Protein AF-A0A9W6Z7P7-F1 (afdb_monomer_lite)

Radius of gyration: 13.98 Å; chains: 1; bounding box: 48×22×35 Å

Foldseek 3Di:
DPPPPPQAFFKAFQDFADCFFLCVVLVHDHRWGWRWKDWPVATDHDDDNPVRVVSVVVVLVVLAVVQTKIWIWTFDADDDDPDPGPTDTDTTIGRFYDDPDPHGGRTDMDTD

Sequence (112 aa):
MNKKRGLKPILSIHSIQSSESPAYRANLKENDLVYSMTTKTHSLNVSNFNRDLQKLSKLISAAVSV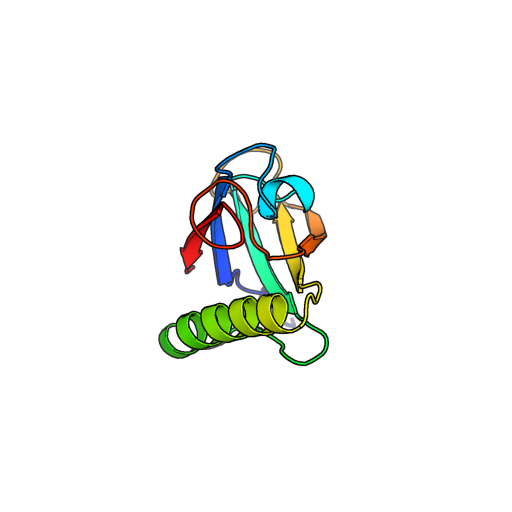DDVVEVVVKRVDGEVGGDGEGELLTLLLKPGKWNGVGVVGCRFDLV

Organism: Ambrosiozyma monospora (NCBI:txid43982)

InterPro domains:
  IPR036034 PDZ superfamily [G3DSA:2.30.42.10] (1-110)

pLDDT: mean 80.83, std 16.46, range [35.72, 96.88]

Secondary structure (DSSP, 8-state):
-----PPPPSEEEEEE--TTSHHHHTT--TT-EEEEEE-SS-EEE-S-HHHHHHHHHHHHHHHHHTTPPEEEEEEE-SS-TT----PEEEEEEE-----SSSSSS-EEEEE-

Structure (mmCIF, N/CA/C/O backbone):
data_AF-A0A9W6Z7P7-F1
#
_entry.id   AF-A0A9W6Z7P7-F1
#
loop_
_atom_site.group_PDB
_atom_site.id
_atom_site.type_symbol
_atom_site.label_atom_id
_atom_site.label_alt_id
_atom_site.label_comp_id
_atom_site.label_asym_id
_atom_site.label_entity_id
_atom_site.label_seq_id
_atom_site.pdbx_PDB_ins_code
_atom_site.Cartn_x
_atom_site.Cartn_y
_atom_site.Cartn_z
_atom_site.occupancy
_atom_site.B_iso_or_equiv
_atom_site.auth_seq_id
_atom_site.auth_comp_id
_atom_site.auth_asym_id
_atom_site.auth_atom_id
_atom_site.pdbx_PDB_model_num
ATOM 1 N N . MET A 1 1 ? 33.193 10.724 -6.523 1.00 35.72 1 MET A N 1
ATOM 2 C CA . MET A 1 1 ? 31.906 10.311 -7.128 1.00 35.72 1 MET A CA 1
ATOM 3 C C . MET A 1 1 ? 31.072 9.616 -6.064 1.00 35.72 1 MET A C 1
ATOM 5 O O . MET A 1 1 ? 31.321 8.456 -5.759 1.00 35.72 1 MET A O 1
ATOM 9 N N . ASN A 1 2 ? 30.137 10.336 -5.441 1.00 36.03 2 ASN A N 1
ATOM 10 C CA . ASN A 1 2 ? 29.208 9.739 -4.485 1.00 36.03 2 ASN A CA 1
ATOM 11 C C . ASN A 1 2 ? 28.263 8.827 -5.266 1.00 36.03 2 ASN A C 1
ATOM 13 O O . ASN A 1 2 ? 27.388 9.317 -5.978 1.00 36.03 2 ASN A O 1
ATOM 17 N N . LYS A 1 3 ? 28.456 7.507 -5.162 1.00 38.31 3 LYS A N 1
ATOM 18 C CA . LYS A 1 3 ? 27.431 6.535 -5.546 1.00 38.31 3 LYS A CA 1
ATOM 19 C C . LYS A 1 3 ? 26.200 6.893 -4.720 1.00 38.31 3 LYS A C 1
ATOM 21 O O . LYS A 1 3 ? 26.164 6.579 -3.532 1.00 38.31 3 LYS A O 1
ATOM 26 N N . LYS A 1 4 ? 25.232 7.602 -5.315 1.00 43.53 4 LYS A N 1
ATOM 27 C CA . LYS A 1 4 ? 23.877 7.693 -4.770 1.00 43.53 4 LYS A CA 1
ATOM 28 C C . LYS A 1 4 ? 23.480 6.240 -4.543 1.00 43.53 4 LYS A C 1
ATOM 30 O O . LYS A 1 4 ? 23.304 5.505 -5.510 1.00 43.53 4 LYS A O 1
ATOM 35 N N . ARG A 1 5 ? 23.488 5.777 -3.289 1.00 47.97 5 ARG A N 1
ATOM 36 C CA . ARG A 1 5 ? 22.871 4.501 -2.938 1.00 47.97 5 ARG A CA 1
ATOM 37 C C . ARG A 1 5 ? 21.426 4.695 -3.352 1.00 47.97 5 ARG A C 1
ATOM 39 O O . ARG A 1 5 ? 20.714 5.432 -2.677 1.00 47.97 5 ARG A O 1
ATOM 46 N N . GLY A 1 6 ? 21.074 4.182 -4.530 1.00 56.97 6 GLY A N 1
ATOM 47 C CA . GLY A 1 6 ? 19.721 4.271 -5.041 1.00 56.97 6 GLY A CA 1
ATOM 48 C C . GLY A 1 6 ? 18.815 3.776 -3.932 1.00 56.97 6 GLY A C 1
ATOM 49 O O . GLY A 1 6 ? 19.084 2.718 -3.353 1.00 56.97 6 GLY A O 1
ATOM 50 N N . LEU A 1 7 ? 17.820 4.585 -3.571 1.00 64.62 7 LEU A N 1
ATOM 51 C CA . LEU A 1 7 ? 16.714 4.090 -2.767 1.00 64.62 7 LEU A CA 1
ATOM 52 C C . LEU A 1 7 ? 16.276 2.778 -3.428 1.00 64.62 7 LEU A C 1
ATOM 54 O O . LEU A 1 7 ? 16.231 2.694 -4.657 1.00 64.62 7 LEU A O 1
ATOM 58 N N . LYS A 1 8 ? 16.085 1.728 -2.633 1.00 76.44 8 LYS A N 1
ATOM 59 C CA . LYS A 1 8 ? 15.589 0.448 -3.136 1.00 76.44 8 LYS A CA 1
ATOM 60 C C . LYS A 1 8 ? 14.095 0.390 -2.857 1.00 76.44 8 LYS A C 1
ATOM 62 O O . LYS A 1 8 ? 13.705 0.778 -1.753 1.00 76.44 8 LYS A O 1
ATOM 67 N N . PRO A 1 9 ? 13.279 -0.052 -3.823 1.00 81.56 9 PRO A N 1
ATOM 68 C CA . PRO A 1 9 ? 11.878 -0.287 -3.545 1.00 81.56 9 PRO A CA 1
ATOM 69 C C . PRO A 1 9 ? 11.741 -1.390 -2.492 1.00 81.56 9 PRO A C 1
ATOM 71 O O . PRO A 1 9 ? 12.608 -2.252 -2.355 1.00 81.56 9 PRO A O 1
ATOM 74 N N . ILE A 1 10 ? 10.660 -1.312 -1.731 1.00 82.94 10 ILE A N 1
ATOM 75 C CA . ILE A 1 10 ? 10.306 -2.201 -0.631 1.00 82.94 10 ILE A CA 1
ATOM 76 C C . ILE A 1 10 ? 9.159 -3.124 -1.020 1.00 82.94 10 ILE A C 1
ATOM 78 O O . ILE A 1 10 ? 9.094 -4.250 -0.543 1.00 82.94 10 ILE A O 1
ATOM 82 N N . LEU A 1 11 ? 8.256 -2.649 -1.879 1.00 87.25 11 LEU A N 1
ATOM 83 C CA . LEU A 1 11 ? 7.094 -3.385 -2.363 1.00 87.25 11 LEU A CA 1
ATOM 84 C C . LEU A 1 11 ? 6.887 -3.057 -3.840 1.00 87.25 11 LEU A C 1
ATOM 86 O O . LEU A 1 11 ? 7.086 -1.914 -4.250 1.00 87.25 11 LEU A O 1
ATOM 90 N N . SER A 1 12 ? 6.424 -4.036 -4.603 1.00 89.69 12 SER A N 1
ATOM 91 C CA . SER A 1 12 ? 5.856 -3.844 -5.934 1.00 89.69 12 SER A CA 1
ATOM 92 C C . SER A 1 12 ? 4.351 -4.068 -5.861 1.00 89.69 12 SER A C 1
ATOM 94 O O . SER A 1 12 ? 3.904 -5.078 -5.310 1.00 89.69 12 SER A O 1
ATOM 96 N N . ILE A 1 13 ? 3.552 -3.138 -6.383 1.00 91.62 13 ILE A N 1
ATOM 97 C CA . ILE A 1 13 ? 2.097 -3.292 -6.452 1.00 91.62 13 ILE A CA 1
ATOM 98 C C . ILE A 1 13 ? 1.734 -4.118 -7.687 1.00 91.62 13 ILE A C 1
ATOM 100 O O . ILE A 1 13 ? 1.921 -3.683 -8.816 1.00 91.62 13 ILE A O 1
ATOM 104 N N . HIS A 1 14 ? 1.148 -5.294 -7.472 1.00 90.81 14 HIS A N 1
ATOM 105 C CA . HIS A 1 14 ? 0.767 -6.215 -8.547 1.00 90.81 14 HIS A CA 1
ATOM 106 C C . HIS A 1 14 ? -0.643 -5.995 -9.073 1.00 90.81 14 HIS A C 1
ATOM 108 O O . HIS A 1 14 ? -0.919 -6.297 -10.222 1.00 90.81 14 HIS A O 1
ATOM 114 N N . SER A 1 15 ? -1.573 -5.556 -8.228 1.00 92.44 15 SER A N 1
ATOM 115 C CA . SER A 1 15 ? -2.950 -5.325 -8.669 1.00 92.44 15 SER A CA 1
ATOM 116 C C . SER A 1 15 ? -3.720 -4.494 -7.656 1.00 92.44 15 SER A C 1
ATOM 118 O O . SER A 1 15 ? -3.542 -4.673 -6.445 1.00 92.44 15 SER A O 1
ATOM 120 N N . ILE A 1 16 ? -4.652 -3.679 -8.143 1.00 94.44 16 ILE A N 1
ATOM 121 C CA . ILE A 1 16 ? -5.652 -2.978 -7.332 1.00 94.44 16 ILE A CA 1
ATOM 122 C C . ILE A 1 16 ? -6.984 -3.716 -7.462 1.00 94.44 16 ILE A C 1
ATOM 124 O O . ILE A 1 16 ? -7.436 -3.987 -8.568 1.00 94.44 16 ILE A O 1
ATOM 128 N N . GLN A 1 17 ? -7.607 -4.073 -6.337 1.00 90.50 17 GLN A N 1
ATOM 129 C CA . GLN A 1 17 ? -8.722 -5.027 -6.349 1.00 90.50 17 GLN A CA 1
ATOM 130 C C . GLN A 1 17 ? -10.082 -4.428 -6.748 1.00 90.50 17 GLN A C 1
ATOM 132 O O . GLN A 1 17 ? -10.932 -5.158 -7.245 1.00 90.50 17 GLN A O 1
ATOM 137 N N . SER A 1 18 ? -10.335 -3.140 -6.489 1.00 93.81 18 SER A N 1
ATOM 138 C CA . SER A 1 18 ? -11.631 -2.492 -6.758 1.00 93.81 18 SER A CA 1
ATOM 139 C C . SER A 1 18 ? -11.506 -0.970 -6.738 1.00 93.81 18 SER A C 1
ATOM 141 O O . SER A 1 18 ? -10.681 -0.439 -5.996 1.00 93.81 18 SER A O 1
ATOM 143 N N . SER A 1 19 ? -12.378 -0.267 -7.469 1.00 93.12 19 SER A N 1
ATOM 144 C CA . SER A 1 19 ? -12.514 1.197 -7.415 1.00 93.12 19 SER A CA 1
ATOM 145 C C . SER A 1 19 ? -12.976 1.725 -6.054 1.00 93.12 19 SER A C 1
ATOM 147 O O . SER A 1 19 ? -12.845 2.911 -5.755 1.00 93.12 19 SER A O 1
ATOM 149 N N . GLU A 1 20 ? -13.513 0.854 -5.202 1.00 93.75 20 GLU A N 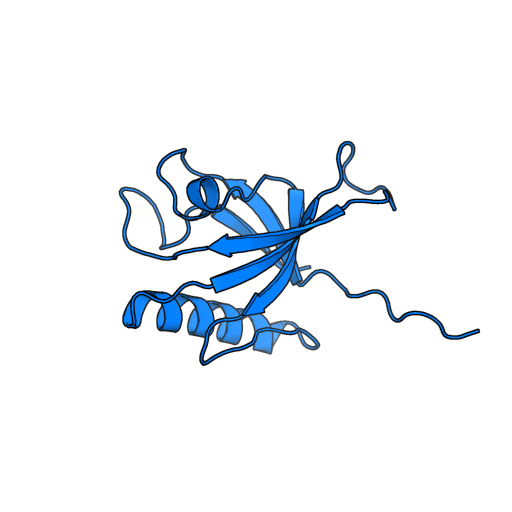1
ATOM 150 C CA . GLU A 1 20 ? -13.913 1.212 -3.844 1.00 93.75 20 GLU A CA 1
ATOM 151 C C . GLU A 1 20 ? -12.791 1.032 -2.818 1.00 93.75 20 GLU A C 1
ATOM 153 O O . GLU A 1 20 ? -12.961 1.471 -1.676 1.00 93.75 20 GLU A O 1
ATOM 158 N N . SER A 1 21 ? -11.666 0.406 -3.187 1.00 96.75 21 SER A N 1
ATOM 159 C CA . SER A 1 21 ? -10.614 0.066 -2.231 1.00 96.75 21 SER A CA 1
ATOM 160 C C . SER A 1 21 ? -9.831 1.296 -1.754 1.00 96.75 21 SER A C 1
ATOM 162 O O . SER A 1 21 ? -9.664 2.265 -2.504 1.00 96.75 21 SER A O 1
ATOM 164 N N . PRO A 1 22 ? -9.293 1.272 -0.522 1.00 96.88 22 PRO A N 1
ATOM 165 C CA . PRO A 1 22 ? -8.386 2.312 -0.044 1.00 96.88 22 PRO A CA 1
ATOM 166 C C . PRO A 1 22 ? -7.203 2.588 -0.979 1.00 96.88 22 PRO A C 1
ATOM 168 O O . PRO A 1 22 ? -6.860 3.747 -1.196 1.00 96.88 22 PRO A O 1
ATOM 171 N N . ALA A 1 23 ? -6.617 1.548 -1.579 1.00 96.44 23 ALA A N 1
ATOM 172 C CA . ALA A 1 23 ? -5.512 1.691 -2.521 1.00 96.44 23 ALA A CA 1
ATOM 173 C C . ALA A 1 23 ? -5.917 2.462 -3.781 1.00 96.44 23 ALA A C 1
ATOM 175 O O . ALA A 1 23 ? -5.190 3.354 -4.216 1.00 96.44 23 ALA A O 1
ATOM 176 N N . TYR A 1 24 ? -7.099 2.170 -4.331 1.00 96.19 24 TYR A N 1
ATOM 177 C CA . TYR A 1 24 ? -7.618 2.902 -5.482 1.00 96.19 24 TYR A CA 1
ATOM 178 C C . TYR A 1 24 ? -7.856 4.377 -5.150 1.00 96.19 24 TYR A C 1
ATOM 180 O O . TYR A 1 24 ? -7.445 5.257 -5.905 1.00 96.19 24 TYR A O 1
ATOM 188 N N . ARG A 1 25 ? -8.469 4.660 -3.994 1.00 96.50 25 ARG A N 1
ATOM 189 C CA . ARG A 1 25 ? -8.730 6.034 -3.529 1.00 96.50 25 ARG A CA 1
ATOM 190 C C . ARG A 1 25 ? -7.443 6.819 -3.274 1.00 96.50 25 ARG A C 1
ATOM 192 O O . ARG A 1 25 ? -7.415 8.020 -3.511 1.00 96.50 25 ARG A O 1
ATOM 199 N N . ALA A 1 26 ? -6.384 6.135 -2.840 1.00 95.88 26 ALA A N 1
ATOM 200 C CA . ALA A 1 26 ? -5.042 6.695 -2.689 1.00 95.88 26 ALA A CA 1
ATOM 201 C C . ALA A 1 26 ? -4.310 6.900 -4.028 1.00 95.88 26 ALA A C 1
ATOM 203 O O . ALA A 1 26 ? -3.184 7.385 -4.039 1.00 95.88 26 ALA A O 1
ATOM 204 N N . ASN A 1 27 ? -4.929 6.522 -5.152 1.00 96.12 27 ASN A N 1
ATOM 205 C CA . ASN A 1 27 ? -4.353 6.558 -6.493 1.00 96.12 27 ASN A CA 1
ATOM 206 C C . ASN A 1 27 ? -3.102 5.675 -6.670 1.00 96.12 27 ASN A C 1
ATOM 208 O O . ASN A 1 27 ? -2.263 5.953 -7.534 1.00 96.12 27 ASN A O 1
ATOM 212 N N . LEU A 1 28 ? -2.999 4.592 -5.891 1.00 93.94 28 LEU A N 1
ATOM 213 C CA . LEU A 1 28 ? -2.040 3.526 -6.173 1.00 93.94 28 LEU A CA 1
ATOM 214 C C . LEU A 1 28 ? -2.413 2.843 -7.489 1.00 93.94 28 LEU A C 1
ATOM 216 O O . LEU A 1 28 ? -3.597 2.679 -7.811 1.00 93.94 28 LEU A O 1
ATOM 220 N N . LYS A 1 29 ? -1.397 2.442 -8.243 1.00 93.12 29 LYS A N 1
ATOM 221 C CA . LYS A 1 29 ? -1.535 1.754 -9.524 1.00 93.12 29 LYS A CA 1
ATOM 222 C C . LYS A 1 29 ? -0.745 0.461 -9.522 1.00 93.12 29 LYS A C 1
ATOM 224 O O . LYS A 1 29 ? 0.180 0.257 -8.742 1.00 93.12 29 LYS A O 1
ATOM 229 N N . GLU A 1 30 ? -1.159 -0.424 -10.413 1.00 91.69 30 GLU A N 1
ATOM 230 C CA . GLU A 1 30 ? -0.361 -1.583 -10.779 1.00 91.69 30 GLU A CA 1
ATOM 231 C C . GLU A 1 30 ? 1.009 -1.129 -11.302 1.00 91.69 30 GLU A C 1
ATOM 233 O O . GLU A 1 30 ? 1.106 -0.119 -11.999 1.00 91.69 30 GLU A O 1
ATOM 238 N N . ASN A 1 31 ? 2.050 -1.874 -10.936 1.00 89.31 31 ASN A N 1
ATOM 239 C CA . ASN A 1 31 ? 3.466 -1.595 -11.180 1.00 89.31 31 ASN A CA 1
ATOM 240 C C . ASN A 1 31 ? 4.066 -0.417 -10.395 1.00 89.31 31 ASN A C 1
ATOM 242 O O . ASN A 1 31 ? 5.233 -0.088 -10.608 1.00 89.31 31 ASN A O 1
ATOM 246 N N . ASP A 1 32 ? 3.331 0.190 -9.455 1.00 90.50 32 ASP A N 1
ATOM 247 C CA . ASP A 1 32 ? 3.942 1.143 -8.527 1.00 90.50 32 ASP A CA 1
ATOM 248 C C . ASP A 1 32 ? 5.001 0.438 -7.669 1.00 90.50 32 ASP A C 1
ATOM 250 O O . ASP A 1 32 ? 4.739 -0.582 -7.023 1.00 90.50 32 ASP A O 1
ATOM 254 N N . LEU A 1 33 ? 6.191 1.030 -7.619 1.00 89.44 33 LEU A N 1
ATOM 255 C CA . LEU A 1 33 ? 7.267 0.606 -6.734 1.00 89.44 33 LEU A CA 1
ATOM 256 C C . LEU A 1 33 ? 7.242 1.469 -5.476 1.00 89.44 33 LEU A C 1
ATOM 258 O O . LEU A 1 33 ? 7.544 2.657 -5.531 1.00 89.44 33 LEU A O 1
ATOM 262 N N . VAL A 1 34 ? 6.895 0.892 -4.333 1.00 89.00 34 VAL A N 1
ATOM 263 C CA . VAL A 1 34 ? 6.863 1.599 -3.046 1.00 89.00 34 VAL A CA 1
ATOM 264 C C . VAL A 1 34 ? 8.273 1.672 -2.480 1.00 89.00 34 VAL A C 1
ATOM 266 O O . VAL A 1 34 ? 8.965 0.663 -2.465 1.00 89.00 34 VAL A O 1
ATOM 269 N N . TYR A 1 35 ? 8.691 2.822 -1.959 1.00 85.56 35 TYR A N 1
ATOM 270 C CA . TYR A 1 35 ? 10.012 3.029 -1.347 1.00 85.56 35 TYR A CA 1
ATOM 271 C C . TYR A 1 35 ? 9.946 3.256 0.159 1.00 85.56 35 TYR A C 1
ATOM 273 O O . TYR A 1 35 ? 10.848 2.843 0.889 1.00 85.56 35 TYR A O 1
ATOM 281 N N . SER A 1 36 ? 8.880 3.895 0.633 1.00 87.44 36 SER A N 1
ATOM 282 C CA . SER A 1 36 ? 8.664 4.121 2.056 1.00 87.44 36 SER A CA 1
ATOM 283 C C . SER A 1 36 ? 7.184 4.216 2.375 1.00 87.44 36 SER A C 1
ATOM 285 O O . SER A 1 36 ? 6.371 4.621 1.540 1.00 87.44 36 SER A O 1
ATOM 287 N N . MET A 1 37 ? 6.850 3.852 3.609 1.00 88.38 37 MET A N 1
ATOM 288 C CA . MET A 1 37 ? 5.517 4.033 4.173 1.00 88.38 37 MET A CA 1
ATOM 289 C C . MET A 1 37 ? 5.647 4.635 5.565 1.00 88.38 37 MET A C 1
ATOM 291 O O . MET A 1 37 ? 6.403 4.129 6.396 1.00 88.38 37 MET A O 1
ATOM 295 N N . THR A 1 38 ? 4.914 5.704 5.833 1.00 87.25 38 THR A N 1
ATOM 296 C CA . THR A 1 38 ? 5.052 6.494 7.058 1.00 87.25 38 THR A CA 1
ATOM 297 C C . THR A 1 38 ? 3.689 6.867 7.609 1.00 87.25 38 THR A C 1
ATOM 299 O O . THR A 1 38 ? 2.810 7.311 6.887 1.00 87.25 38 THR A O 1
ATOM 302 N N . THR A 1 39 ? 3.507 6.691 8.909 1.00 84.62 39 THR A N 1
ATOM 303 C CA . THR A 1 39 ? 2.382 7.224 9.686 1.00 84.62 39 THR A CA 1
ATOM 304 C C . THR A 1 39 ? 2.924 8.222 10.701 1.00 84.62 39 THR A C 1
ATOM 306 O O . THR A 1 39 ? 4.142 8.389 10.830 1.00 84.62 39 THR A O 1
ATOM 309 N N . LYS A 1 40 ? 2.054 8.854 11.496 1.00 76.56 40 LYS A N 1
ATOM 310 C CA . LYS A 1 40 ? 2.502 9.775 12.558 1.00 76.56 40 LYS A CA 1
ATOM 311 C C . LYS A 1 40 ? 3.393 9.111 13.609 1.00 76.56 40 LYS A C 1
ATOM 313 O O . LYS A 1 40 ? 4.170 9.788 14.273 1.00 76.56 40 LYS A O 1
ATOM 318 N N . THR A 1 41 ? 3.252 7.800 13.794 1.00 70.50 41 THR A N 1
ATOM 319 C CA . THR A 1 41 ? 3.886 7.050 14.891 1.00 70.50 41 THR A CA 1
ATOM 320 C C . THR A 1 41 ? 4.860 5.979 14.416 1.00 70.50 41 THR A C 1
ATOM 322 O O . THR A 1 41 ? 5.674 5.503 15.205 1.00 70.50 41 THR A O 1
ATOM 325 N N . HIS A 1 42 ? 4.799 5.588 13.143 1.00 73.25 42 HIS A N 1
ATOM 326 C CA . HIS A 1 42 ? 5.599 4.504 12.594 1.00 73.25 42 HIS A CA 1
ATOM 327 C C . HIS A 1 42 ? 6.192 4.909 11.249 1.00 73.25 42 HIS A C 1
ATOM 329 O O . HIS A 1 42 ? 5.518 5.472 10.397 1.00 73.25 42 HIS A O 1
ATOM 335 N N . SER A 1 43 ? 7.457 4.566 11.028 1.00 70.69 43 SER A N 1
ATOM 336 C CA . SER A 1 43 ? 8.103 4.701 9.726 1.00 70.69 43 SER A CA 1
ATOM 337 C C . SER A 1 43 ? 8.632 3.346 9.288 1.00 70.69 43 SER A C 1
ATOM 339 O O . SER A 1 43 ? 9.322 2.653 10.044 1.00 70.69 43 SER A O 1
ATOM 341 N N . LEU A 1 44 ? 8.304 2.970 8.059 1.00 68.44 44 LEU A N 1
ATOM 342 C CA . LEU A 1 44 ? 8.892 1.853 7.349 1.00 68.44 44 LEU A CA 1
ATOM 343 C C . LEU A 1 44 ? 9.830 2.409 6.273 1.00 68.44 44 LEU A C 1
ATOM 345 O O . LEU A 1 44 ? 9.406 2.753 5.173 1.00 68.44 44 LEU A O 1
ATOM 349 N N . ASN A 1 45 ? 11.114 2.466 6.626 1.00 63.97 45 ASN A N 1
ATOM 350 C CA . ASN A 1 45 ? 12.243 2.631 5.715 1.00 63.97 45 ASN A CA 1
ATOM 351 C C . ASN A 1 45 ? 13.076 1.345 5.792 1.00 63.97 45 ASN A C 1
ATOM 353 O O . ASN A 1 45 ? 13.441 0.907 6.889 1.00 63.97 45 ASN A O 1
ATOM 357 N N . VAL A 1 46 ? 13.313 0.685 4.660 1.00 58.09 46 VAL A N 1
ATOM 358 C CA . VAL A 1 46 ? 13.806 -0.702 4.655 1.00 58.09 46 VAL A CA 1
ATOM 359 C C . VAL A 1 46 ? 15.319 -0.803 4.545 1.00 58.09 46 VAL A C 1
ATOM 361 O O . VAL A 1 46 ? 15.978 -0.100 3.778 1.00 58.09 46 VAL A O 1
ATOM 364 N N . SER A 1 47 ? 15.840 -1.767 5.305 1.00 53.62 47 SER A N 1
ATOM 365 C CA . SER A 1 47 ? 17.174 -2.337 5.152 1.00 53.62 47 SER A CA 1
ATOM 366 C C . SER A 1 47 ? 17.224 -3.868 5.355 1.00 53.62 47 SER A C 1
ATOM 368 O O . SER A 1 47 ? 18.311 -4.416 5.171 1.00 53.62 47 SER A O 1
ATOM 370 N N . ASN A 1 48 ? 16.131 -4.587 5.725 1.00 56.81 48 ASN A N 1
ATOM 371 C CA . ASN A 1 48 ? 16.197 -6.038 6.017 1.00 56.81 48 ASN A CA 1
ATOM 372 C C . ASN A 1 48 ? 14.851 -6.840 5.957 1.00 56.81 48 ASN A C 1
ATOM 374 O O . ASN A 1 48 ? 14.060 -6.842 6.906 1.00 56.81 48 ASN A O 1
ATOM 378 N N . PHE A 1 49 ? 14.681 -7.642 4.893 1.00 54.44 49 PHE A N 1
ATOM 379 C CA . PHE A 1 49 ? 13.490 -8.394 4.431 1.00 54.44 49 PHE A CA 1
ATOM 380 C C . PHE A 1 49 ? 12.523 -8.976 5.496 1.00 54.44 49 PHE A C 1
ATOM 382 O O . PHE A 1 49 ? 11.364 -8.572 5.571 1.00 54.44 49 PHE A O 1
ATOM 389 N N . ASN A 1 50 ? 12.954 -9.906 6.361 1.00 57.31 50 ASN A N 1
ATOM 390 C CA . ASN A 1 50 ? 12.038 -10.594 7.299 1.00 57.31 50 ASN A CA 1
ATOM 391 C C . ASN A 1 50 ? 11.490 -9.686 8.410 1.00 57.31 50 ASN A C 1
ATOM 393 O O . ASN A 1 50 ? 10.395 -9.906 8.935 1.00 57.31 50 ASN A O 1
ATOM 397 N N . ARG A 1 51 ? 12.238 -8.643 8.781 1.00 62.12 51 ARG A N 1
ATOM 398 C CA . ARG A 1 51 ? 11.771 -7.652 9.756 1.00 62.12 51 ARG A CA 1
ATOM 399 C C . ARG A 1 51 ? 10.696 -6.753 9.141 1.00 62.12 51 ARG A C 1
ATOM 401 O O . ARG A 1 51 ? 9.890 -6.182 9.875 1.00 62.12 51 ARG A O 1
ATOM 408 N N . ASP A 1 52 ? 10.668 -6.646 7.819 1.00 68.56 52 ASP A N 1
ATOM 409 C CA . ASP A 1 52 ? 9.914 -5.623 7.112 1.00 68.56 52 ASP A CA 1
ATOM 410 C C . ASP A 1 52 ? 8.474 -6.058 6.791 1.00 68.56 52 ASP A C 1
ATOM 412 O O . ASP A 1 52 ? 7.586 -5.216 6.892 1.00 68.56 52 ASP A O 1
ATOM 416 N N . LEU A 1 53 ? 8.179 -7.360 6.624 1.00 69.25 53 LEU A N 1
ATOM 417 C CA . LEU A 1 53 ? 6.785 -7.858 6.616 1.00 69.25 53 LEU A CA 1
ATOM 418 C C . LEU A 1 53 ? 6.064 -7.593 7.939 1.00 69.25 53 LEU A C 1
ATOM 420 O O . LEU A 1 53 ? 4.934 -7.106 7.965 1.00 69.25 53 LEU A O 1
ATOM 424 N N . GLN A 1 54 ? 6.722 -7.911 9.056 1.00 77.62 54 GLN A N 1
ATOM 425 C CA . GLN A 1 54 ? 6.137 -7.720 10.383 1.00 77.62 54 GLN A CA 1
ATOM 426 C C . GLN A 1 54 ? 5.944 -6.235 10.694 1.00 77.62 54 GLN A C 1
ATOM 428 O O . GLN A 1 54 ? 4.931 -5.853 11.275 1.00 77.62 54 GLN A O 1
ATOM 433 N N . LYS A 1 55 ? 6.886 -5.377 10.284 1.00 79.69 55 LYS A N 1
ATOM 434 C CA . LYS A 1 55 ? 6.725 -3.925 10.415 1.00 79.69 55 LYS A CA 1
ATOM 435 C C . LYS A 1 55 ? 5.635 -3.376 9.497 1.00 79.69 55 LYS A C 1
ATOM 437 O O . LYS A 1 55 ? 4.887 -2.526 9.956 1.00 79.69 55 LYS A O 1
ATOM 442 N N . LEU A 1 56 ? 5.520 -3.853 8.257 1.00 84.00 56 LEU A N 1
ATOM 443 C CA . LEU A 1 56 ? 4.463 -3.443 7.330 1.00 84.00 56 LEU A CA 1
ATOM 444 C C . LEU A 1 56 ? 3.084 -3.788 7.894 1.00 84.00 56 LEU A C 1
ATOM 446 O O . LEU A 1 56 ? 2.224 -2.917 7.997 1.00 84.00 56 LEU A O 1
ATOM 450 N N . SER A 1 57 ? 2.902 -5.034 8.340 1.00 83.75 57 SER A N 1
ATOM 451 C CA . SER A 1 57 ? 1.660 -5.479 8.977 1.00 83.75 57 SER A CA 1
ATOM 452 C C . SER A 1 57 ? 1.335 -4.651 10.224 1.00 83.75 57 SER A C 1
ATOM 454 O O . SER A 1 57 ? 0.208 -4.174 10.368 1.00 83.75 57 SER A O 1
ATOM 456 N N . LYS A 1 58 ? 2.326 -4.395 11.092 1.00 86.38 58 LYS A N 1
ATOM 457 C CA . LYS A 1 58 ? 2.156 -3.535 12.275 1.00 86.38 58 LYS A CA 1
ATOM 458 C C . LYS A 1 58 ? 1.807 -2.095 11.913 1.00 86.38 58 LYS A C 1
ATOM 460 O O . LYS A 1 58 ? 0.921 -1.537 12.542 1.00 86.38 58 LYS A O 1
ATOM 465 N N . LEU A 1 59 ? 2.465 -1.511 10.914 1.00 87.94 59 LEU A N 1
ATOM 466 C CA . LEU A 1 59 ? 2.227 -0.138 10.473 1.00 87.94 59 LEU A CA 1
ATOM 467 C C . LEU A 1 59 ? 0.802 0.021 9.940 1.00 87.94 59 LEU A C 1
ATOM 469 O O . LEU A 1 59 ? 0.086 0.914 10.385 1.00 87.94 59 LEU A O 1
ATOM 473 N N . ILE A 1 60 ? 0.372 -0.873 9.047 1.00 89.31 60 ILE A N 1
ATOM 474 C CA . ILE A 1 60 ? -0.985 -0.852 8.491 1.00 89.31 60 ILE A CA 1
ATOM 475 C C . ILE A 1 60 ? -2.026 -1.119 9.581 1.00 89.31 60 ILE A C 1
ATOM 477 O O . ILE A 1 60 ? -3.018 -0.401 9.662 1.00 89.31 60 ILE A O 1
ATOM 481 N N . SER A 1 61 ? -1.794 -2.099 10.459 1.00 88.56 61 SER A N 1
ATOM 482 C CA . SER A 1 61 ? -2.719 -2.404 11.561 1.00 88.56 61 SER A CA 1
ATOM 483 C C . SER A 1 61 ? -2.834 -1.243 12.551 1.00 88.56 61 SER A C 1
ATOM 485 O O . SER A 1 61 ? -3.937 -0.912 12.980 1.00 88.56 61 SER A O 1
ATOM 487 N N . ALA A 1 62 ? -1.715 -0.590 12.883 1.00 86.69 62 ALA A N 1
ATOM 488 C CA . ALA A 1 62 ? -1.704 0.589 13.739 1.00 86.69 62 ALA A CA 1
ATOM 489 C C . ALA A 1 62 ? -2.478 1.741 13.087 1.00 86.69 62 ALA A C 1
ATOM 491 O O . ALA A 1 62 ? -3.349 2.314 13.738 1.00 86.69 62 ALA A O 1
ATOM 492 N N . ALA A 1 63 ? -2.238 2.017 11.800 1.00 88.94 63 ALA A N 1
ATOM 493 C CA . ALA A 1 63 ? -2.968 3.043 11.057 1.00 88.94 63 ALA A CA 1
ATOM 494 C C . ALA A 1 63 ? -4.484 2.793 11.073 1.00 88.94 63 ALA A C 1
ATOM 496 O O . ALA A 1 63 ? -5.243 3.702 11.387 1.00 88.94 63 ALA A O 1
ATOM 497 N N . VAL A 1 64 ? -4.925 1.549 10.849 1.00 91.31 64 VAL A N 1
ATOM 498 C CA . VAL A 1 64 ? -6.349 1.182 10.943 1.00 91.31 64 VAL A CA 1
ATOM 499 C C . VAL A 1 64 ? -6.897 1.404 12.354 1.00 91.31 64 VAL A C 1
ATOM 501 O O . VAL A 1 64 ? -7.996 1.928 12.502 1.00 91.31 64 VAL A O 1
ATOM 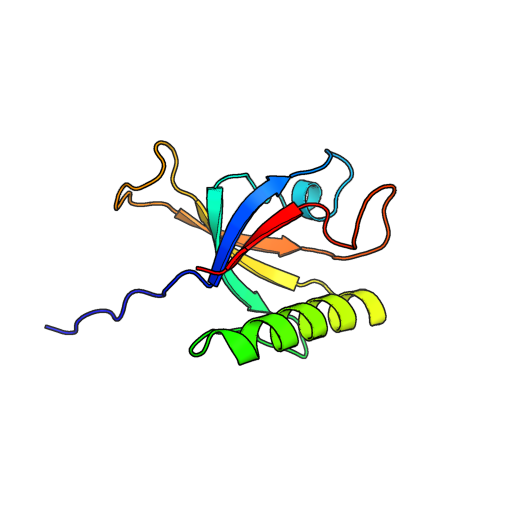504 N N . SER A 1 65 ? -6.150 1.019 13.395 1.00 88.75 65 SER A N 1
ATOM 505 C CA . SER A 1 65 ? -6.633 1.091 14.783 1.00 88.75 65 SER A CA 1
ATOM 506 C C . SER A 1 65 ? -6.902 2.514 15.279 1.00 88.75 65 SER A C 1
ATOM 508 O O . SER A 1 65 ? -7.740 2.699 16.157 1.00 88.75 65 SER A O 1
ATOM 510 N N . VAL A 1 66 ? -6.211 3.508 14.712 1.00 89.38 66 VAL A N 1
ATOM 511 C CA . VAL A 1 66 ? -6.337 4.925 15.087 1.00 89.38 66 VAL A CA 1
ATOM 512 C C . VAL A 1 66 ? -6.901 5.801 13.962 1.00 89.38 66 VAL A C 1
ATOM 514 O O . VAL A 1 66 ? -6.833 7.022 14.061 1.00 89.38 66 VAL A O 1
ATOM 517 N N . ASP A 1 67 ? -7.454 5.192 12.906 1.00 88.81 67 ASP A N 1
ATOM 518 C CA . ASP A 1 67 ? -7.987 5.883 11.718 1.00 88.81 67 ASP A CA 1
ATOM 519 C C . ASP A 1 67 ? -6.983 6.868 11.064 1.00 88.81 67 ASP A C 1
ATOM 521 O O . ASP A 1 67 ? -7.352 7.934 10.565 1.00 88.81 67 ASP A O 1
ATOM 525 N N . ASP A 1 68 ? -5.691 6.517 11.085 1.00 91.88 68 ASP A N 1
ATOM 526 C CA . ASP A 1 68 ? -4.589 7.360 10.601 1.00 91.88 68 ASP A CA 1
ATOM 527 C C . ASP A 1 68 ? -4.329 7.180 9.099 1.00 91.88 68 ASP A C 1
ATOM 529 O O . ASP A 1 68 ? -4.685 6.175 8.474 1.00 91.88 68 ASP A O 1
ATOM 533 N N . VAL A 1 69 ? -3.664 8.176 8.518 1.00 93.00 69 VAL A N 1
ATOM 534 C CA . VAL A 1 69 ? -3.224 8.166 7.122 1.00 93.00 69 VAL A CA 1
ATOM 535 C C . VAL A 1 69 ? -1.785 7.668 7.045 1.00 93.00 69 VAL A C 1
ATOM 537 O O . VAL A 1 69 ? -0.916 8.065 7.820 1.00 93.00 69 VAL A O 1
ATOM 540 N N . VAL A 1 70 ? -1.536 6.801 6.074 1.00 93.56 70 VAL A N 1
ATOM 541 C CA . VAL A 1 70 ? -0.216 6.325 5.688 1.00 93.56 70 VAL A CA 1
ATOM 542 C C . VAL A 1 70 ? 0.244 7.131 4.480 1.00 93.56 70 VAL A C 1
ATOM 544 O O . VAL A 1 70 ? -0.348 7.058 3.406 1.00 93.56 70 VAL A O 1
ATOM 547 N N . GLU A 1 71 ? 1.315 7.887 4.643 1.00 93.31 71 GLU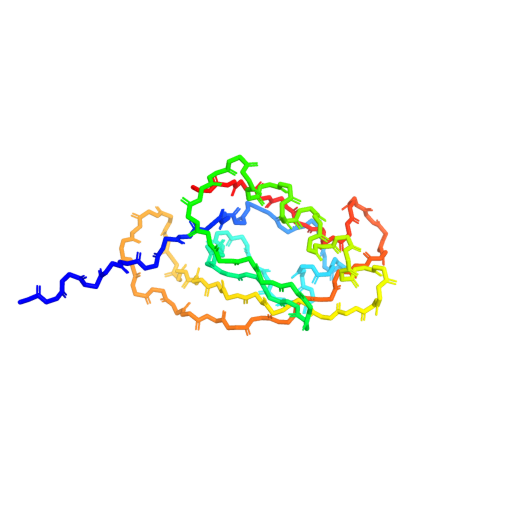 A N 1
ATOM 548 C CA . GLU A 1 71 ? 2.053 8.471 3.535 1.00 93.31 71 GLU A CA 1
ATOM 549 C C . GLU A 1 71 ? 2.855 7.369 2.834 1.00 93.31 71 GLU A C 1
ATOM 551 O O . GLU A 1 71 ? 3.607 6.632 3.474 1.00 93.31 71 GLU A O 1
ATOM 556 N N . VAL A 1 72 ? 2.671 7.226 1.525 1.00 92.44 72 VAL A N 1
ATOM 557 C CA . VAL A 1 72 ? 3.307 6.194 0.704 1.00 92.44 72 VAL A CA 1
ATOM 558 C C . VAL A 1 72 ? 4.098 6.879 -0.395 1.00 92.44 72 VAL A C 1
ATOM 560 O O . VAL A 1 72 ? 3.522 7.565 -1.236 1.00 92.44 72 VAL A O 1
ATOM 563 N N . VAL A 1 73 ? 5.411 6.675 -0.408 1.00 91.00 73 VAL A N 1
ATOM 564 C CA . VAL A 1 73 ? 6.266 7.171 -1.490 1.00 91.00 73 VAL A CA 1
ATOM 565 C C . VAL A 1 73 ? 6.404 6.070 -2.525 1.00 91.00 73 VAL A C 1
ATOM 567 O O . VAL A 1 73 ? 6.916 4.990 -2.213 1.00 91.00 73 VAL A O 1
ATOM 570 N N . VAL A 1 74 ? 5.956 6.338 -3.747 1.00 90.62 74 VAL A N 1
ATOM 571 C CA . VAL A 1 74 ? 6.026 5.399 -4.870 1.00 90.62 74 VAL A CA 1
ATOM 572 C C . VAL A 1 74 ? 6.830 5.985 -6.017 1.00 90.62 74 VAL A C 1
ATOM 574 O O . VAL A 1 74 ? 6.792 7.189 -6.242 1.00 90.62 74 VAL A O 1
ATOM 577 N N . LYS A 1 75 ? 7.535 5.143 -6.769 1.00 89.19 75 LYS A N 1
ATOM 578 C CA . LYS A 1 75 ? 8.000 5.477 -8.113 1.00 89.19 75 LYS A CA 1
ATOM 579 C C . LYS A 1 75 ? 7.045 4.844 -9.108 1.00 89.19 75 LYS A C 1
ATOM 581 O O . LYS A 1 75 ? 6.860 3.624 -9.079 1.00 89.19 75 LYS A O 1
ATOM 586 N N . ARG A 1 76 ? 6.482 5.663 -9.990 1.00 87.31 76 ARG A N 1
ATOM 587 C CA . ARG A 1 76 ? 5.679 5.201 -11.121 1.00 87.31 76 ARG A CA 1
ATOM 588 C C . ARG A 1 76 ? 6.486 5.351 -12.395 1.00 87.31 76 ARG A C 1
ATOM 590 O O . ARG A 1 76 ? 6.980 6.436 -12.681 1.00 87.31 76 ARG A O 1
ATOM 597 N N . VAL A 1 77 ? 6.648 4.260 -13.134 1.00 77.38 77 VAL A N 1
ATOM 598 C CA . VAL A 1 77 ? 7.279 4.287 -14.456 1.00 77.38 77 VAL A CA 1
ATOM 599 C C . VAL A 1 77 ? 6.157 4.274 -15.488 1.00 77.38 77 VAL A C 1
ATOM 601 O O . VAL A 1 77 ? 5.414 3.297 -15.581 1.00 77.38 77 VAL A O 1
ATOM 604 N N . ASP A 1 78 ? 6.006 5.372 -16.224 1.00 65.38 78 ASP A N 1
ATOM 605 C CA . ASP A 1 78 ? 5.085 5.433 -17.356 1.00 65.38 78 ASP A CA 1
ATOM 606 C C . ASP A 1 78 ? 5.665 4.594 -18.503 1.00 65.38 78 ASP A C 1
ATOM 608 O O . ASP A 1 78 ? 6.528 5.045 -19.250 1.00 65.38 78 ASP A O 1
ATOM 612 N N . GLY A 1 79 ? 5.201 3.349 -18.621 1.00 55.72 79 GLY A N 1
ATOM 613 C CA . GLY A 1 79 ? 5.553 2.451 -19.721 1.00 55.72 79 GLY A CA 1
ATOM 614 C C . GLY A 1 79 ? 6.739 1.522 -19.433 1.00 55.72 79 GLY A C 1
ATOM 615 O O . GLY A 1 79 ? 7.838 1.952 -19.114 1.00 55.72 79 GLY A O 1
ATOM 616 N N . GLU A 1 80 ? 6.471 0.229 -19.617 1.00 45.34 80 GLU A N 1
ATOM 617 C CA . GLU A 1 80 ? 7.375 -0.929 -19.559 1.00 45.34 80 GLU A CA 1
ATOM 618 C C . GLU A 1 80 ? 7.972 -1.326 -18.196 1.00 45.34 80 GLU A C 1
ATOM 620 O O . GLU A 1 80 ? 8.772 -0.646 -17.552 1.00 45.34 80 GLU A O 1
ATOM 625 N N . VAL A 1 81 ? 7.595 -2.540 -17.787 1.00 46.94 81 VAL A N 1
ATOM 626 C CA . VAL A 1 81 ? 8.134 -3.256 -16.633 1.00 46.94 81 VAL A CA 1
ATOM 627 C C . VAL A 1 81 ? 9.604 -3.592 -16.908 1.00 46.94 81 VAL A C 1
ATOM 629 O O . VAL A 1 81 ? 9.903 -4.351 -17.824 1.00 46.94 81 VAL A O 1
ATOM 632 N N . GLY A 1 82 ? 10.522 -3.059 -16.097 1.00 46.59 82 GLY A N 1
ATOM 633 C CA . GLY A 1 82 ? 11.937 -3.461 -16.097 1.00 46.59 82 GLY A CA 1
ATOM 634 C C . GLY A 1 82 ? 12.932 -2.464 -16.698 1.00 46.59 82 GLY A C 1
ATOM 635 O O . GLY A 1 82 ? 14.127 -2.752 -16.703 1.00 46.59 82 GLY A O 1
ATOM 636 N N . GLY A 1 83 ? 12.485 -1.294 -17.159 1.00 43.72 83 GLY A N 1
ATOM 637 C CA . GLY A 1 83 ? 13.388 -0.220 -17.570 1.00 43.72 83 GLY A CA 1
ATOM 638 C C . GLY A 1 83 ? 13.878 0.606 -16.380 1.00 43.72 83 GLY A C 1
ATOM 639 O O . GLY A 1 83 ? 13.092 0.958 -15.499 1.00 43.72 83 GLY A O 1
ATOM 640 N N . ASP A 1 84 ? 15.147 1.025 -16.405 1.00 51.19 84 ASP A N 1
ATOM 641 C CA . ASP A 1 84 ? 15.700 2.144 -15.614 1.00 51.19 84 ASP A CA 1
ATOM 642 C C . ASP A 1 84 ? 15.048 3.497 -16.002 1.00 51.19 84 ASP A C 1
ATOM 644 O O . ASP A 1 84 ? 15.690 4.546 -16.024 1.00 51.19 84 ASP A O 1
ATOM 648 N N . GLY A 1 85 ? 13.756 3.488 -16.339 1.00 53.47 85 GLY A N 1
ATOM 649 C CA . GLY A 1 85 ? 12.996 4.662 -16.714 1.00 53.47 85 GLY A CA 1
ATOM 650 C C . GLY A 1 85 ? 13.043 5.699 -15.599 1.00 53.47 85 GLY A C 1
ATOM 651 O O . GLY A 1 85 ? 13.013 5.373 -14.399 1.00 53.47 85 GLY A O 1
ATOM 652 N N . GLU A 1 86 ? 13.110 6.964 -16.003 1.00 61.97 86 GLU A N 1
ATOM 653 C CA . GLU A 1 86 ? 12.973 8.133 -15.135 1.00 61.97 86 GLU A CA 1
ATOM 654 C C . GLU A 1 86 ? 11.524 8.249 -14.632 1.00 61.97 86 GLU A C 1
ATOM 656 O O . GLU A 1 86 ? 10.811 9.198 -14.920 1.00 61.97 86 GLU A O 1
ATOM 661 N N . GLY A 1 87 ? 11.053 7.232 -13.909 1.00 67.81 87 GLY A N 1
ATOM 662 C CA . GLY A 1 87 ? 9.759 7.268 -13.248 1.00 67.81 87 GLY A CA 1
ATOM 663 C C . GLY A 1 87 ? 9.719 8.351 -12.174 1.00 67.81 87 GLY A C 1
ATOM 664 O O . GLY A 1 87 ? 10.709 8.571 -11.465 1.00 67.81 87 GLY A O 1
ATOM 665 N N . GLU A 1 88 ? 8.570 9.002 -12.045 1.00 81.69 88 GLU A N 1
ATOM 666 C CA . GLU A 1 88 ? 8.342 10.069 -11.078 1.00 81.69 88 GLU A CA 1
ATOM 667 C C . GLU A 1 88 ? 8.158 9.487 -9.670 1.00 81.69 88 GLU A C 1
ATOM 669 O O . GLU A 1 88 ? 7.480 8.471 -9.486 1.00 81.69 88 GLU A O 1
ATOM 674 N N . LEU A 1 89 ? 8.769 10.134 -8.669 1.00 88.00 89 LEU A N 1
ATOM 675 C CA . LEU A 1 89 ? 8.485 9.854 -7.264 1.00 88.00 89 LEU A CA 1
ATOM 676 C C . LEU A 1 89 ? 7.249 10.640 -6.831 1.00 88.00 89 LEU A C 1
ATOM 678 O O . LEU A 1 89 ? 7.260 11.868 -6.816 1.00 88.00 89 LEU A O 1
ATOM 682 N N . LEU A 1 90 ? 6.212 9.916 -6.431 1.00 91.56 90 LEU A N 1
ATOM 683 C CA . LEU A 1 90 ? 4.940 10.451 -5.977 1.00 91.56 90 LEU A CA 1
ATOM 684 C C . LEU A 1 90 ? 4.756 10.153 -4.492 1.00 91.56 90 LEU A C 1
ATOM 686 O O . LEU A 1 90 ? 5.005 9.036 -4.034 1.00 91.56 90 LEU A O 1
ATOM 690 N N . THR A 1 91 ? 4.251 11.138 -3.756 1.00 93.44 91 THR A N 1
ATOM 691 C CA . THR A 1 91 ? 3.779 10.949 -2.383 1.00 93.44 91 THR A CA 1
ATOM 692 C C . THR A 1 91 ? 2.264 10.802 -2.397 1.00 93.44 91 THR A C 1
ATOM 694 O O . THR A 1 91 ? 1.545 11.718 -2.796 1.00 93.44 91 THR A O 1
ATOM 697 N N . LEU A 1 92 ? 1.776 9.644 -1.963 1.00 94.94 92 LEU A N 1
ATOM 698 C CA . LEU A 1 92 ? 0.360 9.297 -1.921 1.00 94.94 92 LEU A CA 1
ATOM 699 C C . LEU A 1 92 ? -0.124 9.200 -0.475 1.00 94.94 92 LEU A C 1
ATOM 701 O O . LEU A 1 92 ? 0.614 8.788 0.418 1.00 94.94 92 LEU A O 1
ATOM 705 N N . LEU A 1 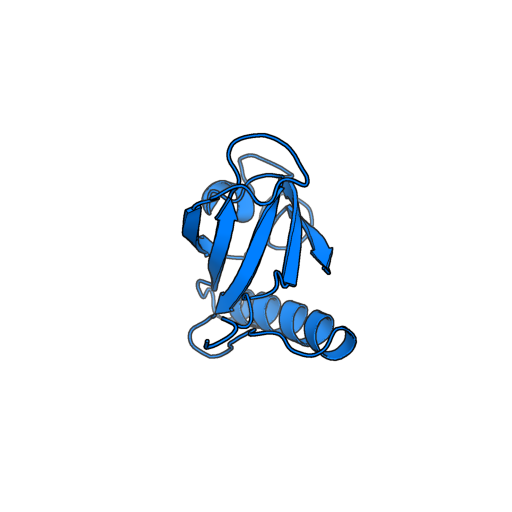93 ? -1.389 9.544 -0.250 1.00 96.06 93 LEU A N 1
ATOM 706 C CA . LEU A 1 93 ? -2.031 9.447 1.058 1.00 96.06 93 LEU A CA 1
ATOM 707 C C . LEU A 1 93 ? -2.993 8.261 1.062 1.00 96.06 93 LEU A C 1
ATOM 709 O O . LEU A 1 93 ? -4.081 8.311 0.488 1.00 96.06 93 LEU A O 1
ATOM 713 N N . LEU A 1 94 ? -2.580 7.182 1.717 1.00 95.56 94 LEU A N 1
ATOM 714 C CA . LEU A 1 94 ? -3.355 5.962 1.872 1.00 95.56 94 LEU A CA 1
ATOM 715 C C . LEU A 1 94 ? -4.052 5.958 3.229 1.00 95.56 94 LEU A C 1
ATOM 717 O O . LEU A 1 94 ? -3.398 5.932 4.263 1.00 95.56 94 LEU A O 1
ATOM 721 N N . LYS A 1 95 ? -5.383 5.903 3.239 1.00 95.81 95 LYS A N 1
ATOM 722 C CA . LYS A 1 95 ? -6.156 5.698 4.469 1.00 95.81 95 LYS A CA 1
ATOM 723 C C . LYS A 1 95 ? -6.632 4.242 4.556 1.00 95.81 95 LYS A C 1
ATOM 725 O O . LYS A 1 95 ? -7.681 3.937 3.985 1.00 95.81 95 LYS A O 1
ATOM 730 N N . PRO A 1 96 ? -5.874 3.324 5.189 1.00 94.38 96 PRO A N 1
ATOM 731 C CA . PRO A 1 96 ? -6.296 1.936 5.316 1.00 94.38 96 PRO A CA 1
ATOM 732 C C . PRO A 1 96 ? -7.526 1.834 6.224 1.00 94.38 96 PRO A C 1
ATOM 734 O O . PRO A 1 96 ? -7.670 2.582 7.188 1.00 94.38 96 PRO A O 1
ATOM 737 N N . GLY A 1 97 ? -8.418 0.893 5.937 1.00 94.25 97 GLY A N 1
ATOM 738 C CA . GLY A 1 97 ? -9.651 0.744 6.700 1.00 94.25 97 GLY A CA 1
ATOM 739 C C . GLY A 1 97 ? -10.581 -0.327 6.149 1.00 94.25 97 GLY A C 1
ATOM 740 O O . GLY A 1 97 ? -10.278 -1.003 5.165 1.00 94.25 97 GLY A O 1
ATOM 741 N N . LYS A 1 98 ? -11.729 -0.495 6.812 1.00 92.44 98 LYS A N 1
ATOM 742 C CA . LYS A 1 98 ? -12.760 -1.448 6.389 1.00 92.44 98 LYS A CA 1
ATOM 743 C C . LYS A 1 98 ? -13.396 -0.997 5.070 1.00 92.44 98 LYS A C 1
ATOM 745 O O . LYS A 1 98 ? -13.753 0.166 4.909 1.00 92.44 98 LYS A O 1
ATOM 750 N N . TRP A 1 99 ? -13.579 -1.945 4.160 1.00 93.50 99 TRP A N 1
ATOM 751 C CA . TRP A 1 99 ? -14.264 -1.773 2.880 1.00 93.50 99 TRP A CA 1
ATOM 752 C C . TRP A 1 99 ? -14.927 -3.103 2.479 1.00 93.50 99 TRP A C 1
ATOM 754 O O . TRP A 1 99 ? -14.751 -4.108 3.169 1.00 93.50 99 TRP A O 1
ATOM 764 N N . ASN A 1 100 ? -15.697 -3.125 1.389 1.00 92.25 100 ASN A N 1
ATOM 765 C CA . ASN A 1 100 ? -16.462 -4.301 0.942 1.00 92.25 100 ASN A CA 1
ATOM 766 C C . ASN A 1 100 ? -15.610 -5.362 0.207 1.00 92.25 100 ASN A C 1
ATOM 768 O O . ASN A 1 100 ? -16.083 -6.002 -0.728 1.00 92.25 100 ASN A O 1
ATOM 772 N N . GLY A 1 101 ? -14.352 -5.557 0.607 1.00 90.44 101 GLY A N 1
ATOM 773 C CA . GLY A 1 101 ? -13.447 -6.518 -0.025 1.00 90.44 101 GLY A CA 1
ATOM 774 C C . GLY A 1 101 ? -12.433 -7.126 0.939 1.00 90.44 101 GLY A C 1
ATOM 775 O O . GLY A 1 101 ? -12.666 -7.191 2.145 1.00 90.44 101 GLY A O 1
ATOM 776 N N . VAL A 1 102 ? -11.316 -7.627 0.403 1.00 89.38 102 VAL A N 1
ATOM 777 C CA . VAL A 1 102 ? -10.325 -8.395 1.173 1.00 89.38 102 VAL A CA 1
ATOM 778 C C . VAL A 1 102 ? -9.233 -7.491 1.753 1.00 89.38 102 VAL A C 1
ATOM 780 O O . VAL A 1 102 ? -8.628 -6.671 1.064 1.00 89.38 102 VAL A O 1
ATOM 783 N N . GLY A 1 103 ? -8.930 -7.683 3.038 1.00 89.75 103 GLY A N 1
ATOM 784 C CA . GLY A 1 103 ? -7.926 -6.892 3.751 1.00 89.75 103 GLY A CA 1
ATOM 785 C C . GLY A 1 103 ? -8.369 -5.445 3.984 1.00 89.75 103 GLY A C 1
ATOM 786 O O . GLY A 1 103 ? -9.540 -5.108 3.852 1.00 89.75 103 GLY A O 1
ATOM 787 N N . VAL A 1 104 ? -7.424 -4.575 4.341 1.00 92.94 104 VAL A N 1
ATOM 788 C CA . VAL A 1 104 ? -7.706 -3.179 4.750 1.00 92.94 104 VAL A CA 1
ATOM 789 C C . VAL A 1 104 ? -7.160 -2.128 3.781 1.00 92.94 104 VAL A C 1
ATOM 791 O O . VAL A 1 104 ? -7.253 -0.934 4.036 1.00 92.94 104 VAL A O 1
ATOM 794 N N . VAL A 1 105 ? -6.559 -2.573 2.677 1.00 94.38 105 VAL A N 1
ATOM 795 C CA . VAL A 1 105 ? -5.950 -1.708 1.653 1.00 94.38 105 VAL A CA 1
ATOM 796 C C . VAL A 1 105 ? -6.544 -1.999 0.273 1.00 94.38 105 VAL A C 1
ATOM 798 O O . VAL A 1 105 ? -6.838 -1.075 -0.479 1.00 94.38 105 VAL A O 1
ATOM 801 N N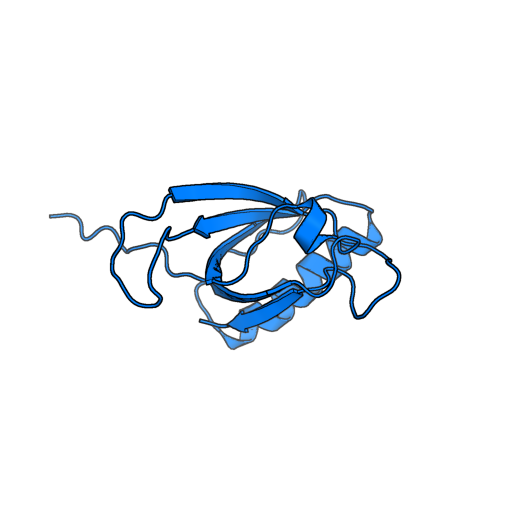 . GLY A 1 106 ? -6.770 -3.277 -0.048 1.00 94.50 106 GLY A N 1
ATOM 802 C CA . GLY A 1 106 ? -7.327 -3.712 -1.330 1.00 94.50 106 GLY A CA 1
ATOM 803 C C . GLY A 1 106 ? -6.357 -3.595 -2.505 1.00 94.50 106 GLY A C 1
ATOM 804 O O . GLY A 1 106 ? -6.747 -3.191 -3.605 1.00 94.50 106 GLY A O 1
ATOM 805 N N . CYS A 1 107 ? -5.099 -3.969 -2.265 1.00 93.50 107 CYS A N 1
ATOM 806 C CA . CYS A 1 107 ? -4.102 -4.241 -3.293 1.00 93.50 107 CYS A CA 1
ATOM 807 C C . CYS A 1 107 ? -3.383 -5.568 -3.012 1.00 93.50 107 CYS A C 1
ATOM 809 O O . CYS A 1 107 ? -3.315 -6.028 -1.868 1.00 93.50 107 CYS A O 1
ATOM 811 N N . ARG A 1 108 ? -2.840 -6.169 -4.071 1.00 92.62 108 ARG A N 1
ATOM 812 C CA . ARG A 1 108 ? -1.849 -7.243 -3.982 1.00 92.62 108 ARG A CA 1
ATOM 813 C C . ARG A 1 108 ? -0.473 -6.632 -4.191 1.00 92.62 108 ARG A C 1
ATOM 815 O O . ARG A 1 108 ? -0.305 -5.804 -5.086 1.00 92.62 108 ARG A O 1
ATOM 822 N N . PHE A 1 109 ? 0.492 -7.065 -3.399 1.00 89.75 109 PHE A N 1
ATOM 823 C CA . PHE A 1 109 ? 1.873 -6.629 -3.500 1.00 89.75 109 PHE A CA 1
ATOM 824 C C . PHE A 1 109 ? 2.811 -7.805 -3.261 1.00 89.75 109 PHE A C 1
ATOM 826 O O . PHE A 1 109 ? 2.439 -8.743 -2.554 1.00 89.75 109 PHE A O 1
ATOM 833 N N . ASP A 1 110 ? 4.022 -7.692 -3.789 1.00 86.69 110 ASP A N 1
ATOM 834 C CA . ASP A 1 110 ? 5.145 -8.561 -3.460 1.00 86.69 110 ASP A CA 1
ATOM 835 C C . ASP A 1 110 ? 6.274 -7.696 -2.881 1.00 86.69 110 ASP A C 1
ATOM 837 O O . ASP A 1 110 ? 6.407 -6.515 -3.211 1.00 86.69 110 ASP A O 1
ATOM 841 N N . LEU A 1 111 ? 7.060 -8.260 -1.964 1.00 80.62 111 LEU A N 1
ATOM 842 C CA . LEU A 1 111 ? 8.280 -7.605 -1.489 1.00 80.62 111 LEU A CA 1
ATOM 843 C C . LEU A 1 111 ? 9.360 -7.657 -2.573 1.00 80.62 111 LEU A C 1
ATOM 845 O O . LEU A 1 111 ? 9.468 -8.664 -3.274 1.00 80.62 111 LEU A O 1
ATOM 849 N N . VAL A 1 112 ? 10.174 -6.601 -2.651 1.00 75.00 112 VAL A N 1
ATOM 850 C CA . VAL A 1 112 ? 11.324 -6.498 -3.572 1.00 75.00 112 VAL A CA 1
ATOM 851 C C . VAL A 1 112 ? 12.647 -6.725 -2.842 1.00 75.00 112 VAL A C 1
ATOM 853 O O . VAL A 1 112 ? 12.752 -6.342 -1.654 1.00 75.00 112 VAL A O 1
#